Protein AF-A0A7M3Z4M9-F1 (afdb_monomer_lite)

pLDDT: mean 85.99, std 9.41, range [43.06, 96.56]

Structure (mmCIF, N/CA/C/O backbone):
data_AF-A0A7M3Z4M9-F1
#
_entry.id   AF-A0A7M3Z4M9-F1
#
loop_
_atom_site.group_PDB
_atom_site.id
_atom_site.type_symbol
_atom_site.label_atom_id
_atom_site.label_alt_id
_atom_site.label_comp_id
_atom_site.label_asym_id
_atom_site.label_entity_id
_atom_site.label_seq_id
_atom_site.pdbx_PDB_ins_code
_atom_site.Cartn_x
_atom_site.Cartn_y
_atom_site.Cartn_z
_atom_site.occupancy
_atom_site.B_iso_or_equiv
_atom_site.auth_seq_id
_atom_site.auth_comp_id
_atom_site.auth_asym_id
_atom_site.auth_atom_id
_atom_site.pdbx_PDB_model_num
ATOM 1 N N . MET A 1 1 ? 3.919 23.264 -13.939 1.00 65.06 1 MET A N 1
ATOM 2 C CA . MET A 1 1 ? 3.472 22.123 -14.767 1.00 65.06 1 MET A CA 1
ATOM 3 C C . MET A 1 1 ? 3.526 20.796 -14.018 1.00 65.06 1 MET A C 1
ATOM 5 O O . MET A 1 1 ? 2.493 20.153 -13.937 1.00 65.06 1 MET A O 1
ATOM 9 N N . VAL A 1 2 ? 4.660 20.407 -13.422 1.00 76.25 2 VAL A N 1
ATOM 10 C CA . VAL A 1 2 ? 4.772 19.121 -12.698 1.00 76.25 2 VAL A CA 1
ATOM 11 C C . VAL A 1 2 ? 3.925 19.076 -11.415 1.00 76.25 2 VAL A C 1
ATOM 13 O O . VAL A 1 2 ? 3.185 18.129 -11.194 1.00 76.25 2 VAL A O 1
ATOM 16 N N . LEU A 1 3 ? 3.946 20.127 -10.586 1.00 83.25 3 LEU A N 1
ATOM 17 C CA . LEU A 1 3 ? 3.129 20.150 -9.361 1.00 83.25 3 LEU A CA 1
ATOM 18 C C . LEU A 1 3 ? 1.620 20.121 -9.658 1.00 83.25 3 LEU A C 1
ATOM 20 O O . LEU A 1 3 ? 0.865 19.438 -8.977 1.00 83.25 3 LEU A O 1
ATOM 24 N N . SER A 1 4 ? 1.184 20.842 -10.695 1.00 85.25 4 SER A N 1
ATOM 25 C CA . SER A 1 4 ? -0.221 20.876 -11.112 1.00 85.25 4 SER A CA 1
ATOM 26 C C . SER A 1 4 ? -0.705 19.517 -11.616 1.00 85.25 4 SER A C 1
ATOM 28 O O . SER A 1 4 ? -1.820 19.127 -11.282 1.00 85.25 4 SER A O 1
ATOM 30 N N . SER A 1 5 ? 0.118 18.777 -12.371 1.00 81.00 5 SER A N 1
ATOM 31 C CA . SER A 1 5 ? -0.243 17.427 -12.814 1.00 81.00 5 SER A CA 1
ATOM 32 C C . SER A 1 5 ? -0.254 16.434 -11.652 1.00 81.00 5 SER A C 1
ATOM 34 O O . SER A 1 5 ? -1.191 15.649 -11.555 1.00 81.00 5 SER A O 1
ATOM 36 N N . ILE A 1 6 ? 0.709 16.511 -10.724 1.00 82.44 6 ILE A N 1
ATOM 37 C CA . ILE A 1 6 ? 0.730 15.661 -9.522 1.00 82.44 6 ILE A CA 1
ATOM 38 C C . ILE A 1 6 ? -0.516 15.893 -8.661 1.00 82.44 6 ILE A C 1
ATOM 40 O O . ILE A 1 6 ? -1.188 14.933 -8.291 1.00 82.44 6 ILE A O 1
ATOM 44 N N . LEU A 1 7 ? -0.853 17.153 -8.365 1.00 86.44 7 LEU A N 1
ATOM 45 C CA . LEU A 1 7 ? -2.032 17.489 -7.561 1.00 86.44 7 LEU A CA 1
ATOM 46 C C . LEU A 1 7 ? -3.326 17.038 -8.240 1.00 86.44 7 LEU A C 1
ATOM 48 O O . LEU A 1 7 ? -4.188 16.460 -7.582 1.00 86.44 7 LEU A O 1
ATOM 52 N N . PHE A 1 8 ? -3.451 17.262 -9.549 1.00 84.75 8 PHE A N 1
ATOM 53 C CA . PHE A 1 8 ? -4.617 16.823 -10.309 1.00 84.75 8 PHE A CA 1
ATOM 54 C C . PHE A 1 8 ? -4.776 15.298 -10.270 1.00 84.75 8 PHE A C 1
ATOM 56 O O . PHE A 1 8 ? -5.852 14.804 -9.928 1.00 84.75 8 PHE A O 1
ATOM 63 N N . SER A 1 9 ? -3.699 14.551 -10.532 1.00 81.44 9 SER A N 1
ATOM 64 C CA . SER A 1 9 ? -3.701 13.087 -10.457 1.00 81.44 9 SER A CA 1
ATOM 65 C C . SER A 1 9 ? -4.017 12.579 -9.050 1.00 81.44 9 SER A C 1
ATOM 67 O O . SER A 1 9 ? -4.788 11.633 -8.909 1.00 81.44 9 SER A O 1
ATOM 69 N N . ALA A 1 10 ? -3.483 13.218 -8.004 1.00 82.69 10 ALA A N 1
ATOM 70 C CA . ALA A 1 10 ? -3.748 12.842 -6.617 1.00 82.69 10 ALA A CA 1
ATOM 71 C C . ALA A 1 10 ? -5.222 13.048 -6.231 1.00 82.69 10 ALA A C 1
ATOM 73 O O . ALA A 1 10 ? -5.831 12.164 -5.626 1.00 82.69 10 ALA A O 1
ATOM 74 N N . VAL A 1 11 ? -5.818 14.181 -6.618 1.00 87.50 11 VAL A N 1
ATOM 75 C CA . VAL A 1 11 ? -7.244 14.458 -6.379 1.00 87.50 11 VAL A CA 1
ATOM 76 C C . VAL A 1 11 ? -8.121 13.462 -7.135 1.00 87.50 11 VAL A C 1
ATOM 78 O O . VAL A 1 11 ? -9.033 12.885 -6.543 1.00 87.50 11 VAL A O 1
ATOM 81 N N . LEU A 1 12 ? -7.829 13.212 -8.415 1.00 86.44 12 LEU A N 1
ATOM 82 C CA . LEU A 1 12 ? -8.572 12.247 -9.225 1.00 86.44 12 LEU A CA 1
ATOM 83 C C . LEU A 1 12 ? -8.495 10.837 -8.619 1.00 86.44 12 LEU A C 1
ATOM 85 O O . LEU A 1 12 ? -9.526 10.187 -8.448 1.00 86.44 12 LEU A O 1
ATOM 89 N N . ALA A 1 13 ? -7.296 10.389 -8.240 1.00 84.00 13 ALA A N 1
ATOM 90 C CA . ALA A 1 13 ? -7.090 9.095 -7.597 1.00 84.00 13 ALA A CA 1
ATOM 91 C C . ALA A 1 13 ? -7.869 8.986 -6.278 1.00 84.00 13 ALA A C 1
ATOM 93 O O . ALA A 1 13 ? -8.517 7.969 -6.037 1.00 84.00 13 ALA A O 1
ATOM 94 N N . GLY A 1 14 ? -7.874 10.043 -5.458 1.00 85.12 14 GLY A N 1
ATOM 95 C CA . GLY A 1 14 ? -8.652 10.095 -4.220 1.00 85.12 14 GLY A CA 1
ATOM 96 C C . GLY A 1 14 ? -10.162 9.985 -4.456 1.00 85.12 14 GLY A C 1
ATOM 97 O O . GLY A 1 14 ? -10.838 9.217 -3.766 1.00 85.12 14 GLY A O 1
ATOM 98 N N . ILE A 1 15 ? -10.691 10.692 -5.460 1.00 87.94 15 ILE A N 1
ATOM 99 C CA . ILE A 1 15 ? -12.109 10.612 -5.847 1.00 87.94 15 ILE A CA 1
ATOM 100 C C . ILE A 1 15 ? -12.460 9.193 -6.301 1.00 87.94 15 ILE A C 1
ATOM 102 O O . ILE A 1 15 ? -13.441 8.626 -5.820 1.00 87.94 15 ILE A O 1
ATOM 106 N N . VAL A 1 16 ? -11.655 8.602 -7.189 1.00 86.00 16 VAL A N 1
ATOM 107 C CA . VAL A 1 16 ? -11.889 7.247 -7.710 1.00 86.00 16 VAL A CA 1
ATOM 108 C C . VAL A 1 16 ? -11.819 6.212 -6.587 1.00 86.00 16 VAL A C 1
ATOM 110 O O . VAL A 1 16 ? -12.739 5.409 -6.447 1.00 86.00 16 VAL A O 1
ATOM 113 N N . ALA A 1 17 ? -10.783 6.258 -5.745 1.00 83.31 17 ALA A N 1
ATOM 114 C CA . ALA A 1 17 ? -10.618 5.329 -4.629 1.00 83.31 17 ALA A CA 1
ATOM 115 C C . ALA A 1 17 ? -11.791 5.408 -3.637 1.00 83.31 17 ALA A C 1
ATOM 117 O O . ALA A 1 17 ? -12.329 4.380 -3.216 1.00 83.31 17 ALA A O 1
ATOM 118 N N . THR A 1 18 ? -12.243 6.623 -3.316 1.00 86.94 18 THR A N 1
ATOM 119 C CA . THR A 1 18 ? -13.410 6.834 -2.446 1.00 86.94 18 THR A CA 1
ATOM 120 C C . THR A 1 18 ? -14.685 6.315 -3.105 1.00 86.94 18 THR A C 1
ATOM 122 O O . THR A 1 18 ? -15.449 5.585 -2.479 1.00 86.94 18 THR A O 1
ATOM 125 N N . GLY A 1 19 ? -14.907 6.640 -4.382 1.00 87.38 19 GLY A N 1
ATOM 126 C CA . GLY A 1 19 ? -16.088 6.215 -5.130 1.00 87.38 19 GLY A CA 1
ATOM 127 C C . GLY A 1 19 ? -16.215 4.695 -5.224 1.00 87.38 19 GLY A C 1
ATOM 128 O O . GLY A 1 19 ? -17.294 4.159 -4.977 1.00 87.38 19 GLY A O 1
ATOM 129 N N . VAL A 1 20 ? -15.110 3.995 -5.501 1.00 82.94 20 VAL A N 1
ATOM 130 C CA . VAL A 1 20 ? -15.075 2.524 -5.526 1.00 82.94 20 VAL A CA 1
ATOM 131 C C . VAL A 1 20 ? -15.374 1.949 -4.143 1.00 82.94 20 VAL A C 1
ATOM 133 O O . VAL A 1 20 ? -16.188 1.037 -4.036 1.00 82.94 20 VAL A O 1
ATOM 136 N N . THR A 1 21 ? -14.798 2.514 -3.079 1.00 82.88 21 THR A N 1
ATOM 137 C CA . THR A 1 21 ? -15.060 2.061 -1.700 1.00 82.88 21 THR A CA 1
ATOM 138 C C . THR A 1 21 ? -16.542 2.211 -1.340 1.00 82.88 21 THR A C 1
ATOM 140 O O . THR A 1 21 ? -17.165 1.266 -0.861 1.00 82.88 21 THR A O 1
ATOM 143 N N . VAL A 1 22 ? -17.150 3.354 -1.672 1.00 85.75 22 VAL A N 1
ATOM 144 C CA . VAL A 1 22 ? -18.589 3.592 -1.464 1.00 85.75 22 VAL A CA 1
ATOM 145 C C . VAL A 1 22 ? -19.448 2.638 -2.300 1.00 85.75 22 VAL A C 1
ATOM 147 O O . VAL A 1 22 ? -20.480 2.166 -1.823 1.00 85.75 22 VAL A O 1
ATOM 150 N N . ALA A 1 23 ? -19.056 2.343 -3.543 1.00 84.56 23 ALA A N 1
ATOM 151 C CA . ALA A 1 23 ? -19.773 1.392 -4.392 1.00 84.56 23 ALA A CA 1
ATOM 152 C C . ALA A 1 23 ? -19.728 -0.032 -3.816 1.00 84.56 23 ALA A C 1
ATOM 154 O O . ALA A 1 23 ? -20.755 -0.712 -3.798 1.00 84.56 23 ALA A O 1
ATOM 155 N N . ILE A 1 24 ? -18.572 -0.453 -3.288 1.00 82.81 24 ILE A N 1
ATOM 156 C CA . ILE A 1 24 ? -18.400 -1.752 -2.623 1.00 82.81 24 ILE A CA 1
ATOM 157 C C . ILE A 1 24 ? -19.341 -1.868 -1.420 1.00 82.81 24 ILE A C 1
ATOM 159 O O . ILE A 1 24 ? -20.041 -2.872 -1.291 1.00 82.81 24 ILE A O 1
ATOM 163 N N . GLU A 1 25 ? -19.406 -0.839 -0.575 1.00 83.62 25 GLU A N 1
ATOM 164 C CA . GLU A 1 25 ? -20.287 -0.841 0.599 1.00 83.62 25 GLU A CA 1
ATOM 165 C C . GLU A 1 25 ? -21.775 -0.831 0.217 1.00 83.62 25 GLU A C 1
ATOM 167 O O . GLU A 1 25 ? -22.581 -1.538 0.823 1.00 83.62 25 GLU A O 1
ATOM 172 N N . LYS A 1 26 ? -22.163 -0.052 -0.803 1.00 84.56 26 LYS A N 1
ATOM 173 C CA . LYS A 1 26 ? -23.579 0.146 -1.156 1.00 84.56 26 LYS A CA 1
ATOM 174 C C . LYS A 1 26 ? -24.191 -0.965 -2.004 1.00 84.56 26 LYS A C 1
ATOM 176 O O . LYS A 1 26 ? -25.406 -1.144 -1.949 1.00 84.56 26 LYS A O 1
ATOM 181 N N . TRP A 1 27 ? -23.414 -1.682 -2.813 1.00 83.25 27 TRP A N 1
ATOM 182 C CA . TRP A 1 27 ? -23.955 -2.653 -3.781 1.00 83.25 27 TRP A CA 1
ATOM 183 C C . TRP A 1 27 ? -24.075 -4.089 -3.240 1.00 83.25 27 TRP A C 1
ATOM 185 O O . TRP A 1 27 ? -24.358 -5.023 -3.993 1.00 83.25 27 TRP A O 1
ATOM 195 N N . GLY A 1 28 ? -23.943 -4.264 -1.922 1.00 77.75 28 GLY A N 1
ATOM 196 C CA . GLY A 1 28 ? -24.160 -5.538 -1.237 1.00 77.75 28 GLY A CA 1
ATOM 197 C C . GLY A 1 28 ? -23.061 -6.575 -1.496 1.00 77.75 28 GLY A C 1
ATOM 198 O O . GLY A 1 28 ? -22.136 -6.365 -2.277 1.00 77.75 28 GLY A O 1
ATOM 199 N N . GLY A 1 29 ? -23.159 -7.730 -0.829 1.00 76.19 29 GLY A N 1
ATOM 200 C CA . GLY A 1 29 ? -22.057 -8.699 -0.754 1.00 76.19 29 GLY A CA 1
ATOM 201 C C . GLY A 1 29 ? -21.619 -9.313 -2.090 1.00 76.19 29 GLY A C 1
ATOM 202 O O . GLY A 1 29 ? -20.433 -9.568 -2.268 1.00 76.19 29 GLY A O 1
ATOM 203 N N . LEU A 1 30 ? -22.536 -9.524 -3.043 1.00 80.19 30 LEU A N 1
ATOM 204 C CA . LEU A 1 30 ? -22.199 -10.150 -4.330 1.00 80.19 30 LEU A CA 1
ATOM 205 C C . LEU A 1 30 ? -21.472 -9.178 -5.270 1.00 80.19 30 LEU A C 1
ATOM 207 O O . LEU A 1 30 ? -20.382 -9.479 -5.746 1.00 80.19 30 LEU A O 1
ATOM 211 N N . VAL A 1 31 ? -22.066 -8.009 -5.533 1.00 81.44 31 VAL A N 1
ATOM 212 C CA . VAL A 1 31 ? -21.498 -7.021 -6.465 1.00 81.44 31 VAL A CA 1
ATOM 213 C C . VAL A 1 31 ? -20.325 -6.289 -5.819 1.00 81.44 31 VAL A C 1
ATOM 215 O O . VAL A 1 31 ? -19.285 -6.138 -6.453 1.00 81.44 31 VAL A O 1
ATOM 218 N N . GLY A 1 32 ? -20.443 -5.905 -4.545 1.00 79.25 32 GLY A N 1
ATOM 219 C CA . GLY A 1 32 ? -19.334 -5.328 -3.787 1.00 79.25 32 GLY A CA 1
ATOM 220 C C . GLY A 1 32 ? -18.175 -6.312 -3.616 1.00 79.25 32 GLY A C 1
ATOM 221 O O . GLY A 1 32 ? -17.020 -5.926 -3.778 1.00 79.25 32 GLY A O 1
ATOM 222 N N . GLY A 1 33 ? -18.467 -7.599 -3.391 1.00 79.44 33 GLY A N 1
ATOM 223 C CA . GLY A 1 33 ? -17.453 -8.655 -3.335 1.00 79.44 33 GLY A CA 1
ATOM 224 C C . GLY A 1 33 ? -16.731 -8.854 -4.668 1.00 79.44 33 GLY A C 1
ATOM 225 O O . GLY A 1 33 ? -15.504 -8.955 -4.691 1.00 79.44 33 GLY A O 1
ATOM 226 N N . LEU A 1 34 ? -17.458 -8.840 -5.790 1.00 84.06 34 LEU A N 1
ATOM 227 C CA . LEU A 1 34 ? -16.853 -8.897 -7.122 1.00 84.06 34 LEU A CA 1
ATOM 228 C C . LEU A 1 34 ? -15.971 -7.666 -7.379 1.00 84.06 34 LEU A C 1
ATOM 230 O O . LEU A 1 34 ? -14.810 -7.807 -7.749 1.00 84.06 34 LEU A O 1
ATOM 234 N N . LEU A 1 35 ? -16.483 -6.460 -7.125 1.00 80.19 35 LEU A N 1
ATOM 235 C CA . LEU A 1 35 ? -15.723 -5.221 -7.315 1.00 80.19 35 LEU A CA 1
ATOM 236 C C . LEU A 1 35 ? -14.462 -5.156 -6.450 1.00 80.19 35 LEU A C 1
ATOM 238 O O . LEU A 1 35 ? -13.435 -4.671 -6.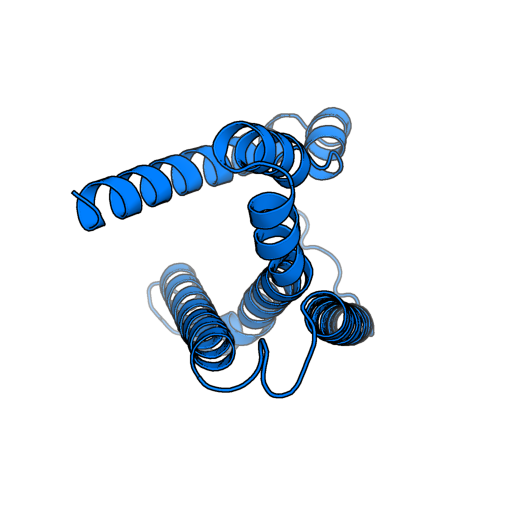918 1.00 80.19 35 LEU A O 1
ATOM 242 N N . GLY A 1 36 ? -14.534 -5.658 -5.216 1.00 76.44 36 GLY A N 1
ATOM 243 C CA . GLY A 1 36 ? -13.408 -5.682 -4.286 1.00 76.44 36 GLY A CA 1
ATOM 244 C C . GLY A 1 36 ? -12.354 -6.750 -4.592 1.00 76.44 36 GLY A C 1
ATOM 245 O O . GLY A 1 36 ? -11.222 -6.624 -4.133 1.00 76.44 36 GLY A O 1
ATOM 246 N N . THR A 1 37 ? -12.697 -7.795 -5.350 1.00 82.88 37 THR A N 1
ATOM 247 C CA . THR A 1 37 ? -11.775 -8.900 -5.684 1.00 82.88 37 THR A CA 1
ATOM 248 C C . THR A 1 37 ? -11.203 -8.806 -7.093 1.00 82.88 37 THR A C 1
ATOM 250 O O . THR A 1 37 ? -10.123 -9.338 -7.353 1.00 82.88 37 THR A O 1
ATOM 253 N N . VAL A 1 38 ? -11.881 -8.106 -8.005 1.00 83.88 38 VAL A N 1
ATOM 254 C CA . VAL A 1 38 ? -11.335 -7.808 -9.329 1.00 83.88 38 VAL A CA 1
ATOM 255 C C . VAL A 1 38 ? -10.153 -6.842 -9.169 1.00 83.88 38 VAL A C 1
ATOM 257 O O . VAL A 1 38 ? -10.304 -5.814 -8.505 1.00 83.88 38 VAL A O 1
ATOM 260 N N . PRO A 1 39 ? -8.995 -7.098 -9.812 1.00 83.56 39 PRO A N 1
ATOM 261 C CA . PRO A 1 39 ? -7.823 -6.214 -9.797 1.00 83.56 39 PRO A CA 1
ATOM 262 C C . PRO A 1 39 ? -8.044 -4.956 -10.666 1.00 83.56 39 PRO A C 1
ATOM 264 O O . PRO A 1 39 ? -7.239 -4.606 -11.527 1.00 83.56 39 PRO A O 1
ATOM 267 N N . SER A 1 40 ? -9.172 -4.283 -10.444 1.00 78.88 40 SER A N 1
ATOM 268 C CA . SER A 1 40 ? -9.745 -3.195 -11.239 1.00 78.88 40 SER A CA 1
ATOM 269 C C . SER A 1 40 ? -8.950 -1.894 -11.161 1.00 78.88 40 SER A C 1
ATOM 271 O O . SER A 1 40 ? -9.135 -1.014 -11.992 1.00 78.88 40 SER A O 1
ATOM 273 N N . THR A 1 41 ? -8.040 -1.775 -10.198 1.00 81.94 41 THR A N 1
ATOM 274 C CA . THR A 1 41 ? -7.105 -0.652 -10.086 1.00 81.94 41 THR A CA 1
ATOM 275 C C . THR A 1 41 ? -5.779 -0.962 -10.767 1.00 81.94 41 THR A C 1
ATOM 277 O O . THR A 1 41 ? -5.312 -0.171 -11.580 1.00 81.94 41 THR A O 1
ATOM 280 N N . ILE A 1 42 ? -5.184 -2.124 -10.481 1.00 84.81 42 ILE A N 1
ATOM 281 C CA . ILE A 1 42 ? -3.836 -2.452 -10.956 1.00 84.81 42 ILE A CA 1
ATOM 282 C C . ILE A 1 42 ? -3.801 -2.867 -12.431 1.00 84.81 42 ILE A C 1
ATOM 284 O O . ILE A 1 42 ? -2.878 -2.468 -13.135 1.00 84.81 42 ILE A O 1
ATOM 288 N N . VAL A 1 43 ? -4.803 -3.603 -12.934 1.00 88.50 43 VAL A N 1
ATOM 289 C CA . VAL A 1 43 ? -4.820 -4.032 -14.345 1.00 88.50 43 VAL A CA 1
ATOM 290 C C . VAL A 1 43 ? -4.983 -2.834 -15.289 1.00 88.50 43 VAL A C 1
ATOM 292 O O . VAL A 1 43 ? -4.135 -2.673 -16.168 1.00 88.50 43 VAL A O 1
ATOM 295 N N . PRO A 1 44 ? -5.979 -1.939 -15.118 1.00 86.44 44 PRO A N 1
ATOM 296 C CA . PRO A 1 44 ? -6.082 -0.752 -15.965 1.00 86.44 44 PRO A CA 1
ATOM 297 C C . PRO A 1 44 ? -4.903 0.210 -15.805 1.00 86.44 44 PRO A C 1
ATOM 299 O O . PRO A 1 44 ? -4.454 0.771 -16.802 1.00 86.44 44 PRO A O 1
ATOM 302 N N . ALA A 1 45 ? -4.366 0.376 -14.589 1.00 86.25 45 ALA A N 1
ATOM 303 C CA . ALA A 1 45 ? -3.165 1.185 -14.379 1.00 86.25 45 ALA A CA 1
ATOM 304 C C . ALA A 1 45 ? -1.969 0.622 -15.158 1.00 86.25 45 ALA A C 1
ATOM 306 O O . ALA A 1 45 ? -1.287 1.374 -15.846 1.00 86.25 45 ALA A O 1
ATOM 307 N N . GLY A 1 46 ? -1.760 -0.696 -15.114 1.00 89.25 46 GLY A N 1
ATOM 308 C CA . GLY A 1 46 ? -0.707 -1.369 -15.869 1.00 89.25 46 GLY A CA 1
ATOM 309 C C . GLY A 1 46 ? -0.838 -1.176 -17.381 1.00 89.25 46 GLY A C 1
ATOM 310 O O . GLY A 1 46 ? 0.139 -0.823 -18.034 1.00 89.25 46 GLY A O 1
ATOM 311 N N . ILE A 1 47 ? -2.053 -1.320 -17.925 1.00 90.56 47 ILE A N 1
ATOM 312 C CA . ILE A 1 47 ? -2.332 -1.033 -19.343 1.00 90.56 47 ILE A CA 1
ATOM 313 C C . ILE A 1 47 ? -1.999 0.427 -19.668 1.00 90.56 47 ILE A C 1
ATOM 315 O O . ILE A 1 47 ? -1.336 0.692 -20.666 1.00 90.56 47 ILE A O 1
ATOM 319 N N . GLY A 1 48 ? -2.431 1.372 -18.828 1.00 88.56 48 GLY A N 1
ATOM 320 C CA . GLY A 1 48 ? -2.163 2.796 -19.025 1.00 88.56 48 GLY A CA 1
ATOM 321 C C . GLY A 1 48 ? -0.670 3.125 -19.036 1.00 88.56 48 GLY A C 1
ATOM 322 O O . GLY A 1 48 ? -0.219 3.849 -19.919 1.00 88.56 48 GLY A O 1
ATOM 323 N N . ILE A 1 49 ? 0.095 2.552 -18.103 1.00 91.19 49 ILE A N 1
ATOM 324 C CA . ILE A 1 49 ? 1.552 2.721 -18.027 1.00 91.19 49 ILE A CA 1
ATOM 325 C C . ILE A 1 49 ? 2.221 2.140 -19.277 1.00 91.19 49 ILE A C 1
ATOM 327 O O . ILE A 1 49 ? 3.018 2.826 -19.907 1.00 91.19 49 ILE A O 1
ATOM 331 N N . TYR A 1 50 ? 1.856 0.922 -19.689 1.00 93.19 50 TYR A N 1
ATOM 332 C CA . TYR A 1 50 ? 2.427 0.295 -20.884 1.00 93.19 50 TYR A CA 1
ATOM 333 C C . TYR A 1 50 ? 2.110 1.081 -22.164 1.00 93.19 50 TYR A C 1
ATOM 335 O O . TYR A 1 50 ? 2.981 1.285 -23.004 1.00 93.19 50 TYR A O 1
ATOM 343 N N . VAL A 1 51 ? 0.873 1.563 -22.314 1.00 95.12 51 VAL A N 1
ATOM 344 C CA . VAL A 1 51 ? 0.469 2.370 -23.477 1.00 95.12 51 VAL A CA 1
ATOM 345 C C . VAL A 1 51 ? 1.189 3.723 -23.507 1.00 95.12 51 VAL A C 1
ATOM 347 O O . VAL A 1 51 ? 1.486 4.221 -24.590 1.00 95.12 51 VAL A O 1
ATOM 350 N N . ALA A 1 52 ? 1.466 4.322 -22.346 1.00 91.38 52 ALA A N 1
ATOM 351 C CA . ALA A 1 52 ? 2.131 5.621 -22.257 1.00 91.38 52 ALA A CA 1
ATOM 352 C C . ALA A 1 52 ? 3.661 5.541 -22.399 1.00 91.38 52 ALA A C 1
ATOM 354 O O . ALA A 1 52 ? 4.250 6.433 -23.008 1.00 91.38 52 ALA A O 1
ATOM 355 N N . GLY A 1 53 ? 4.281 4.498 -21.839 1.00 88.75 53 GLY A N 1
ATOM 356 C CA . GLY A 1 53 ? 5.730 4.410 -21.626 1.00 88.75 53 GLY A CA 1
ATOM 357 C C . GLY A 1 53 ? 6.422 3.172 -22.204 1.00 88.75 53 GLY A C 1
ATOM 358 O O . GLY A 1 53 ? 7.648 3.090 -22.201 1.00 88.75 53 GLY A O 1
ATOM 359 N N . GLY A 1 54 ? 5.666 2.204 -22.728 1.00 93.75 54 GLY A N 1
ATOM 360 C CA . GLY A 1 54 ? 6.202 0.948 -23.256 1.00 93.75 54 GLY A CA 1
ATOM 361 C C . GLY A 1 54 ? 6.585 -0.069 -22.175 1.00 93.75 54 GLY A C 1
ATOM 362 O O . GLY A 1 54 ? 6.144 0.004 -21.028 1.00 93.75 54 GLY A O 1
ATOM 363 N N . GLU A 1 55 ? 7.383 -1.066 -22.567 1.00 92.06 55 GLU A N 1
ATOM 364 C CA . GLU A 1 55 ? 7.746 -2.204 -21.712 1.00 92.06 55 GLU A CA 1
ATOM 365 C C . GLU A 1 55 ? 8.657 -1.803 -20.546 1.00 92.06 55 GLU A C 1
ATOM 367 O O . GLU A 1 55 ? 8.367 -2.166 -19.409 1.00 92.06 55 GLU A O 1
ATOM 372 N N . ASP A 1 56 ? 9.693 -1.001 -20.794 1.00 88.38 56 ASP A N 1
ATOM 373 C CA . ASP A 1 56 ? 10.669 -0.622 -19.764 1.00 88.38 56 ASP A CA 1
ATOM 374 C C . ASP A 1 56 ? 10.018 0.176 -18.621 1.00 88.38 56 ASP A C 1
ATOM 376 O O . ASP A 1 56 ? 10.201 -0.136 -17.443 1.00 88.38 56 ASP A O 1
ATOM 380 N N . GLU A 1 57 ? 9.186 1.171 -18.950 1.00 87.38 57 GLU A N 1
ATOM 381 C CA . GLU A 1 57 ? 8.479 1.976 -17.946 1.00 87.38 57 GLU A CA 1
ATOM 382 C C . GLU A 1 57 ? 7.410 1.156 -17.210 1.00 87.38 57 GLU A C 1
ATOM 384 O O . GLU A 1 57 ? 7.177 1.356 -16.013 1.00 87.38 57 GLU A O 1
ATOM 389 N N . PHE A 1 58 ? 6.799 0.182 -17.891 1.00 89.69 58 PHE A N 1
ATOM 390 C CA . PHE A 1 58 ? 5.894 -0.773 -17.264 1.00 89.69 58 PHE A CA 1
ATOM 391 C C . PHE A 1 58 ? 6.619 -1.655 -16.243 1.00 89.69 58 PHE A C 1
ATOM 393 O O . PHE A 1 58 ? 6.176 -1.720 -15.095 1.00 89.69 58 PHE A O 1
ATOM 400 N N . VAL A 1 59 ? 7.738 -2.285 -16.611 1.00 88.38 59 VAL A N 1
ATOM 401 C CA . VAL A 1 59 ? 8.512 -3.150 -15.702 1.00 88.38 59 VAL A CA 1
ATOM 402 C C . VAL A 1 59 ? 9.015 -2.351 -14.497 1.00 88.38 59 VAL A C 1
ATOM 404 O O . VAL A 1 59 ? 8.773 -2.754 -13.352 1.00 88.38 59 VAL A O 1
ATOM 407 N N . SER A 1 60 ? 9.585 -1.169 -14.740 1.00 85.56 60 SER A N 1
ATOM 408 C CA . SER A 1 60 ? 10.082 -0.291 -13.679 1.00 85.56 60 SER A CA 1
ATOM 409 C C . SER A 1 60 ? 8.951 0.222 -12.772 1.00 85.56 60 SER A C 1
ATOM 411 O O . SER A 1 60 ? 9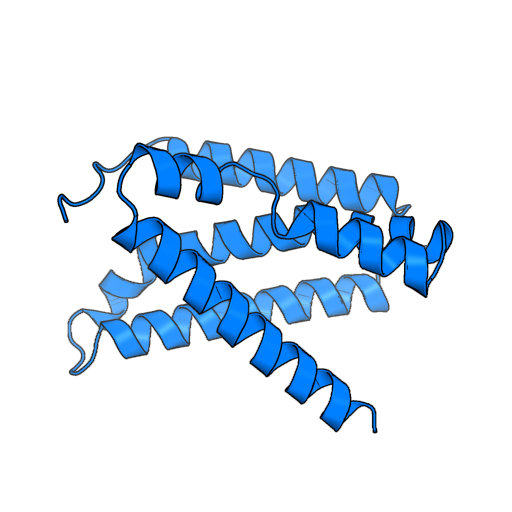.096 0.325 -11.556 1.00 85.56 60 SER A O 1
ATOM 413 N N . SER A 1 61 ? 7.751 0.461 -13.300 1.00 88.62 61 SER A N 1
ATOM 414 C CA . SER A 1 61 ? 6.601 0.817 -12.454 1.00 88.62 61 SER A CA 1
ATOM 415 C C . SER A 1 61 ? 6.085 -0.371 -11.635 1.00 88.62 61 SER A C 1
ATOM 417 O O . SER A 1 61 ? 5.691 -0.217 -10.474 1.00 88.62 61 SER A O 1
ATOM 419 N N . MET A 1 62 ? 6.081 -1.572 -12.220 1.00 91.00 62 MET A N 1
ATOM 420 C CA . MET A 1 62 ? 5.554 -2.777 -11.577 1.00 91.00 62 MET A CA 1
ATOM 421 C C . MET A 1 62 ? 6.432 -3.272 -10.424 1.00 91.00 62 MET A C 1
ATOM 423 O O . MET A 1 62 ? 5.894 -3.832 -9.465 1.00 91.00 62 MET A O 1
ATOM 427 N N . MET A 1 63 ? 7.745 -3.017 -10.441 1.00 89.31 63 MET A N 1
ATOM 428 C CA . MET A 1 63 ? 8.634 -3.461 -9.355 1.00 89.31 63 MET A CA 1
ATOM 429 C C . MET A 1 63 ? 8.265 -2.867 -7.984 1.00 89.31 63 MET A C 1
ATOM 431 O O . MET A 1 63 ? 8.520 -3.475 -6.945 1.00 89.31 63 MET A O 1
ATOM 435 N N . VAL A 1 64 ? 7.651 -1.679 -7.966 1.00 89.38 64 VAL A N 1
ATOM 436 C CA . VAL A 1 64 ? 7.292 -0.962 -6.732 1.00 89.38 64 VAL A CA 1
ATOM 437 C C . VAL A 1 64 ? 5.964 -1.467 -6.149 1.00 89.38 64 VAL A C 1
ATOM 439 O O . VAL A 1 64 ? 5.684 -1.260 -4.966 1.00 89.38 64 VAL A O 1
ATOM 442 N N . VAL A 1 65 ? 5.152 -2.181 -6.936 1.00 92.00 65 VAL A N 1
ATOM 443 C CA . VAL A 1 65 ? 3.799 -2.615 -6.550 1.00 92.00 65 VAL A CA 1
ATOM 444 C C . VAL A 1 65 ? 3.778 -3.448 -5.258 1.00 92.00 65 VAL A C 1
ATOM 446 O O . VAL A 1 65 ? 2.983 -3.108 -4.376 1.00 92.00 65 VAL A O 1
ATOM 449 N N . PRO A 1 66 ? 4.637 -4.472 -5.054 1.00 93.06 66 PRO A N 1
ATOM 450 C CA . PRO A 1 66 ? 4.635 -5.247 -3.810 1.00 93.06 66 PRO A CA 1
ATOM 451 C C . PRO A 1 66 ? 4.934 -4.401 -2.565 1.00 93.06 66 PRO A C 1
ATOM 453 O O . PRO A 1 66 ? 4.312 -4.597 -1.521 1.00 93.06 66 PRO A O 1
ATOM 456 N N . LEU A 1 67 ? 5.831 -3.414 -2.671 1.00 91.62 67 LEU A N 1
ATOM 457 C CA . LEU A 1 67 ? 6.089 -2.477 -1.575 1.00 91.62 67 LEU A CA 1
ATOM 458 C C . LEU A 1 67 ? 4.925 -1.518 -1.352 1.00 91.62 67 LEU A C 1
ATOM 460 O O . LEU A 1 67 ? 4.569 -1.268 -0.205 1.00 91.62 67 LEU A O 1
ATOM 464 N N . GLY A 1 68 ? 4.288 -1.023 -2.414 1.00 91.94 68 GLY A N 1
ATOM 465 C CA . GLY A 1 68 ? 3.063 -0.230 -2.287 1.00 91.94 68 GLY A CA 1
ATOM 466 C C . GLY A 1 68 ? 1.963 -0.995 -1.541 1.00 91.94 68 GLY A C 1
ATOM 467 O O . GLY A 1 68 ? 1.324 -0.456 -0.636 1.00 91.94 68 GLY A O 1
ATOM 468 N N . MET A 1 69 ? 1.793 -2.285 -1.844 1.00 93.81 69 MET A N 1
ATOM 469 C CA . MET A 1 69 ? 0.868 -3.161 -1.118 1.00 93.81 69 MET A CA 1
ATOM 470 C C . MET A 1 69 ? 1.284 -3.373 0.345 1.00 93.81 69 MET A C 1
ATOM 472 O O . MET A 1 69 ? 0.423 -3.347 1.226 1.00 93.81 69 MET A O 1
ATOM 476 N N . LEU A 1 70 ? 2.583 -3.521 0.630 1.00 95.62 70 LEU A N 1
ATOM 477 C CA . LEU A 1 70 ? 3.099 -3.568 2.002 1.00 95.62 70 LEU A CA 1
ATOM 478 C C . LEU A 1 70 ? 2.768 -2.283 2.773 1.00 95.62 70 LEU A C 1
ATOM 480 O O . LEU A 1 70 ? 2.284 -2.366 3.900 1.00 95.62 70 LEU A O 1
ATOM 484 N N . LEU A 1 71 ? 2.968 -1.106 2.172 1.00 95.19 71 LEU A N 1
ATOM 485 C CA . LEU A 1 71 ? 2.616 0.175 2.793 1.00 95.19 71 LEU A CA 1
ATOM 486 C C . LEU A 1 71 ? 1.123 0.248 3.128 1.00 95.19 71 LEU A C 1
ATOM 488 O O . LEU A 1 71 ? 0.762 0.695 4.216 1.00 95.19 71 LEU A O 1
ATOM 492 N N . ASN A 1 72 ? 0.258 -0.242 2.237 1.00 92.44 72 ASN A N 1
ATOM 493 C CA . ASN A 1 72 ? -1.183 -0.305 2.488 1.00 92.44 72 ASN A CA 1
ATOM 494 C C . ASN A 1 72 ? -1.525 -1.262 3.640 1.00 92.44 72 ASN A C 1
ATOM 496 O O . ASN A 1 72 ? -2.336 -0.921 4.501 1.00 92.44 72 ASN A O 1
ATOM 500 N N . ALA A 1 73 ? -0.878 -2.429 3.707 1.00 93.38 73 ALA A N 1
ATOM 501 C CA . ALA A 1 73 ? -1.050 -3.354 4.825 1.00 93.38 73 ALA A CA 1
ATOM 502 C C . ALA A 1 73 ? -0.622 -2.706 6.152 1.00 93.38 73 ALA A C 1
ATOM 504 O O . ALA A 1 73 ? -1.359 -2.756 7.133 1.00 93.38 73 ALA A O 1
ATOM 505 N N . LEU A 1 74 ? 0.527 -2.029 6.180 1.00 95.19 74 LEU A N 1
ATOM 506 C CA . LEU A 1 74 ? 1.024 -1.341 7.373 1.00 95.19 74 LEU A CA 1
ATOM 507 C C . LEU A 1 74 ? 0.155 -0.139 7.766 1.00 95.19 74 LEU A C 1
ATOM 509 O O . LEU A 1 74 ? -0.050 0.084 8.958 1.00 95.19 74 LEU A O 1
ATOM 513 N N . PHE A 1 75 ? -0.420 0.583 6.801 1.00 94.56 75 PHE A N 1
ATOM 514 C CA . PHE A 1 75 ? -1.427 1.616 7.061 1.00 94.56 75 PHE A CA 1
ATOM 515 C C . PHE A 1 75 ? -2.651 1.040 7.777 1.00 94.56 75 PHE A C 1
ATOM 517 O O . PHE A 1 75 ? -3.063 1.574 8.806 1.00 94.56 75 PHE A O 1
ATOM 524 N N . LEU A 1 76 ? -3.191 -0.091 7.313 1.00 90.88 76 LEU A N 1
ATOM 525 C CA . LEU A 1 76 ? -4.270 -0.790 8.025 1.00 90.88 76 LEU A CA 1
ATOM 526 C C . LEU A 1 76 ? -3.814 -1.290 9.407 1.00 90.88 76 LEU A C 1
ATOM 528 O O . LEU A 1 76 ? -4.579 -1.265 10.369 1.00 90.88 76 LEU A O 1
ATOM 532 N N . GLY A 1 77 ? -2.548 -1.682 9.539 1.00 91.25 77 GLY A N 1
ATOM 533 C CA . GLY A 1 77 ? -1.929 -1.998 10.825 1.00 91.25 77 GLY A CA 1
ATOM 534 C C . GLY A 1 77 ? -1.933 -0.819 11.795 1.00 91.25 77 GLY A C 1
ATOM 535 O O . GLY A 1 77 ? -2.277 -0.980 12.966 1.00 91.25 77 GLY A O 1
ATOM 536 N N . ALA A 1 78 ? -1.622 0.382 11.306 1.00 92.62 78 ALA A N 1
ATOM 537 C CA . ALA A 1 78 ? -1.718 1.607 12.088 1.00 92.62 78 ALA A CA 1
ATOM 538 C C . ALA A 1 78 ? -3.160 1.823 12.576 1.00 92.62 78 ALA A C 1
ATOM 540 O O . ALA A 1 78 ? -3.370 2.100 13.756 1.00 92.62 78 ALA A O 1
ATOM 541 N N . TRP A 1 79 ? -4.160 1.573 11.727 1.00 90.44 79 TRP A N 1
ATOM 542 C CA . TRP A 1 79 ? -5.577 1.620 12.109 1.00 90.44 79 TRP A CA 1
ATOM 543 C C . TRP A 1 79 ? -5.978 0.624 13.204 1.00 90.44 79 TRP A C 1
ATOM 545 O O . TRP A 1 79 ? -6.930 0.888 13.933 1.00 90.44 79 TRP A O 1
ATOM 555 N N . LEU A 1 80 ? -5.256 -0.484 13.383 1.00 88.06 80 LEU A N 1
ATOM 556 C CA . LEU A 1 80 ? -5.502 -1.418 14.490 1.00 88.06 80 LEU A CA 1
ATOM 557 C C . LEU A 1 80 ? -4.935 -0.919 15.831 1.00 88.06 80 LEU A C 1
ATOM 559 O O . LEU A 1 80 ? -5.440 -1.289 16.895 1.00 88.06 80 LEU A O 1
ATOM 563 N N . VAL A 1 81 ? -3.876 -0.105 15.798 1.00 89.81 81 VAL A N 1
ATOM 564 C CA . VAL A 1 81 ? -3.110 0.296 16.992 1.00 89.81 81 VAL A CA 1
ATOM 565 C C . VAL A 1 81 ? -3.468 1.709 17.456 1.00 89.81 81 VAL A C 1
ATOM 567 O O . VAL A 1 81 ? -3.744 1.913 18.641 1.00 89.81 81 VAL A O 1
ATOM 570 N N . LEU A 1 82 ? -3.514 2.673 16.532 1.00 91.31 82 LEU A N 1
ATOM 571 C CA . LEU A 1 82 ? -3.694 4.100 16.820 1.00 91.31 82 LEU A CA 1
ATOM 572 C C . LEU A 1 82 ? -5.000 4.467 17.547 1.00 91.31 82 LEU A C 1
ATOM 574 O O . LEU A 1 82 ? -4.929 5.337 18.421 1.00 91.31 82 LEU A O 1
ATOM 578 N N . PRO A 1 83 ? -6.169 3.835 17.291 1.00 90.06 83 PRO A N 1
ATOM 579 C CA . PRO A 1 83 ? -7.406 4.203 17.984 1.00 90.06 83 PRO A CA 1
ATOM 580 C C . PRO A 1 83 ? -7.293 4.138 19.508 1.00 90.06 83 PRO A C 1
ATOM 582 O O . PRO A 1 83 ? -7.924 4.920 20.216 1.00 90.06 83 PRO A O 1
ATOM 585 N N . ARG A 1 84 ? -6.455 3.234 20.035 1.00 89.88 84 ARG A N 1
ATOM 586 C CA . ARG A 1 84 ? -6.244 3.081 21.482 1.00 89.88 84 ARG A CA 1
ATOM 587 C C . ARG A 1 84 ? -5.592 4.321 22.091 1.00 89.88 84 ARG A C 1
ATOM 589 O O . ARG A 1 84 ? -5.943 4.699 23.205 1.00 89.88 84 ARG A O 1
ATOM 596 N N . TRP A 1 85 ? -4.691 4.965 21.354 1.00 89.50 85 TRP A N 1
ATOM 597 C CA . TRP A 1 85 ? -3.949 6.145 21.804 1.00 89.50 85 TRP A CA 1
ATOM 598 C C . TRP A 1 85 ? -4.760 7.436 21.691 1.00 89.50 85 TRP A C 1
ATOM 600 O O . TRP A 1 85 ? -4.570 8.344 22.495 1.00 89.50 85 TRP A O 1
ATOM 610 N N . PHE A 1 86 ? -5.701 7.505 20.746 1.00 89.88 86 PHE A N 1
ATOM 611 C CA . PHE A 1 86 ? -6.555 8.682 20.540 1.00 89.88 86 PHE A CA 1
ATOM 612 C C . PHE A 1 86 ? -7.964 8.548 21.124 1.00 89.88 86 PHE A C 1
ATOM 614 O O . PHE A 1 86 ? -8.773 9.465 20.973 1.00 89.88 86 PHE A O 1
ATOM 621 N N . SER A 1 87 ? -8.251 7.443 21.817 1.00 85.44 87 SER A N 1
ATOM 622 C CA . SER A 1 87 ? -9.569 7.112 22.378 1.00 85.44 87 SER A CA 1
ATOM 623 C C . SER A 1 87 ? -10.165 8.198 23.281 1.00 85.44 87 SER A C 1
ATOM 625 O O . SER A 1 87 ? -11.380 8.346 23.322 1.00 85.44 87 SER A O 1
ATOM 627 N N . ASN A 1 88 ? -9.321 8.992 23.946 1.00 88.38 88 ASN A N 1
ATOM 628 C CA . ASN A 1 88 ? -9.729 10.044 24.883 1.00 88.38 88 ASN A CA 1
ATOM 629 C C . ASN A 1 88 ? -9.758 11.463 24.277 1.00 88.38 88 ASN A C 1
ATOM 631 O O . ASN A 1 88 ? -9.863 12.447 25.007 1.00 88.38 88 ASN A O 1
ATOM 635 N N . THR A 1 89 ? -9.613 11.595 22.958 1.00 89.06 89 THR A N 1
ATOM 636 C CA . THR A 1 89 ? -9.646 12.897 22.267 1.00 89.06 89 THR A CA 1
ATOM 637 C C . THR A 1 89 ? -11.060 13.253 21.803 1.00 89.06 89 THR A C 1
ATOM 639 O O . THR A 1 89 ? -11.905 12.379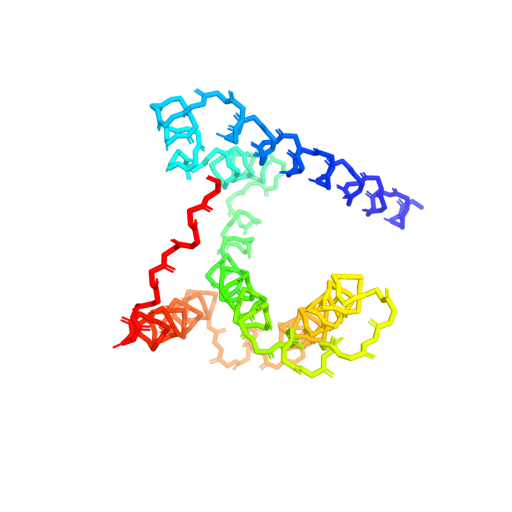 21.638 1.00 89.06 89 THR A O 1
ATOM 642 N N . SER A 1 90 ? -11.323 14.536 21.528 1.00 87.69 90 SER A N 1
ATOM 643 C CA . SER A 1 90 ? -12.641 15.012 21.070 1.00 87.69 90 SER A CA 1
ATOM 644 C C . SER A 1 90 ? -13.070 14.437 19.711 1.00 87.69 90 SER A C 1
ATOM 646 O O . SER A 1 90 ? -14.259 14.338 19.425 1.00 87.69 90 SER A O 1
ATOM 648 N N . HIS A 1 91 ? -12.104 14.057 18.865 1.00 91.38 91 HIS A N 1
ATOM 649 C CA . HIS A 1 91 ? -12.335 13.535 17.514 1.00 91.38 91 HIS A CA 1
ATOM 650 C C . HIS A 1 91 ? -11.416 12.333 17.224 1.00 91.38 91 HIS A C 1
ATOM 652 O O . HIS A 1 91 ? -10.481 12.446 16.425 1.00 91.38 91 HIS A O 1
ATOM 658 N N . PRO A 1 92 ? -11.662 11.166 17.847 1.00 89.50 92 PRO A N 1
ATOM 659 C CA . PRO A 1 92 ? -10.750 10.019 17.798 1.00 89.50 92 PRO A CA 1
ATOM 660 C C . PRO A 1 92 ? -10.532 9.485 16.376 1.00 89.50 92 PRO A C 1
ATOM 662 O O . PRO A 1 92 ? -9.420 9.090 16.024 1.00 89.50 92 PRO A O 1
ATOM 665 N N . LEU A 1 93 ? -11.568 9.523 15.530 1.00 90.19 93 LEU A N 1
ATOM 666 C CA . LEU A 1 93 ? -11.485 9.112 14.124 1.00 90.19 93 LEU A CA 1
ATOM 667 C C . LEU A 1 93 ? -10.568 10.024 13.307 1.00 90.19 93 LEU A C 1
ATOM 669 O O . LEU A 1 93 ? -9.760 9.536 12.519 1.00 90.19 93 LEU A O 1
ATOM 673 N N . LEU A 1 94 ? -10.663 11.340 13.515 1.00 92.88 94 LEU A N 1
ATOM 674 C CA . LEU A 1 94 ? -9.845 12.320 12.804 1.00 92.88 94 LEU A CA 1
ATOM 675 C C . LEU A 1 94 ? -8.370 12.151 13.175 1.00 92.88 94 LEU A C 1
ATOM 677 O O . LEU A 1 94 ? -7.529 12.050 12.287 1.00 92.88 94 LEU A O 1
ATOM 681 N N . TRP A 1 95 ? -8.059 12.033 14.468 1.00 92.44 95 TRP A N 1
ATOM 682 C CA . TRP A 1 95 ? -6.682 11.837 14.932 1.00 92.44 95 TRP A CA 1
ATOM 683 C C . TRP A 1 95 ? -6.091 10.494 14.506 1.00 92.44 95 TRP A C 1
ATOM 685 O O . TRP A 1 95 ? -4.936 10.443 14.088 1.00 92.44 95 TRP A O 1
ATOM 695 N N . THR A 1 96 ? -6.890 9.425 14.530 1.00 93.62 96 THR A N 1
ATOM 696 C CA . THR A 1 96 ? -6.471 8.120 13.998 1.00 93.62 96 THR A CA 1
ATOM 697 C C . THR A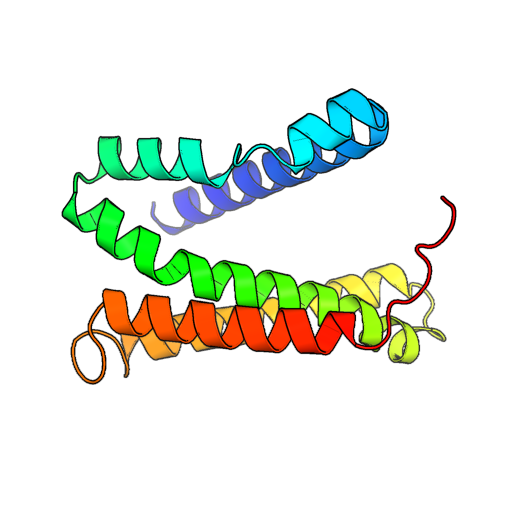 1 96 ? -6.172 8.211 12.503 1.00 93.62 96 THR A C 1
ATOM 699 O O . THR A 1 96 ? -5.124 7.741 12.067 1.00 93.62 96 THR A O 1
ATOM 702 N N . SER A 1 97 ? -7.045 8.865 11.728 1.00 92.50 97 SER A N 1
ATOM 703 C CA . SER A 1 97 ? -6.867 9.034 10.281 1.00 92.50 97 SER A CA 1
ATOM 704 C C . SER A 1 97 ? -5.611 9.841 9.962 1.00 92.50 97 SER A C 1
ATOM 706 O O . SER A 1 97 ? -4.796 9.411 9.149 1.00 92.50 97 SER A O 1
ATOM 708 N N . LEU A 1 98 ? -5.416 10.982 10.634 1.00 94.88 98 LEU A N 1
ATOM 709 C CA . LEU A 1 98 ? -4.228 11.819 10.461 1.00 94.88 98 LEU A CA 1
ATOM 710 C C . LEU A 1 98 ? -2.952 11.080 10.867 1.00 94.88 98 LEU A C 1
ATOM 712 O O . LEU A 1 98 ? -1.966 11.134 10.139 1.00 94.88 98 LEU A O 1
ATOM 716 N N . GLY A 1 99 ? -2.968 10.365 11.993 1.00 95.06 99 GLY A N 1
ATOM 717 C CA . GLY A 1 99 ? -1.822 9.583 12.449 1.00 95.06 99 GLY A CA 1
ATOM 718 C C . GLY A 1 99 ? -1.472 8.441 11.492 1.00 95.06 99 GLY A C 1
ATOM 719 O O . GLY A 1 99 ? -0.300 8.249 11.177 1.00 95.06 99 GLY A O 1
ATOM 720 N N . ALA A 1 100 ? -2.473 7.721 10.978 1.00 94.75 100 ALA A N 1
ATOM 721 C CA . ALA A 1 100 ? -2.267 6.649 10.006 1.00 94.75 100 ALA A CA 1
ATOM 722 C C . ALA A 1 100 ? -1.749 7.194 8.664 1.00 94.75 100 ALA A C 1
ATOM 724 O O . ALA A 1 100 ? -0.818 6.626 8.094 1.00 94.75 100 ALA A O 1
ATOM 725 N N . LEU A 1 101 ? -2.291 8.322 8.187 1.00 94.12 101 LEU A N 1
ATOM 726 C CA . LEU A 1 101 ? -1.810 9.006 6.981 1.00 94.12 101 LEU A CA 1
ATOM 727 C C . LEU A 1 101 ? -0.383 9.534 7.152 1.00 94.12 101 LEU A C 1
ATOM 729 O O . LEU A 1 101 ? 0.431 9.381 6.245 1.00 94.12 101 LEU A O 1
ATOM 733 N N . ALA A 1 102 ? -0.055 10.116 8.308 1.00 95.62 102 ALA A N 1
ATOM 734 C CA . ALA A 1 102 ? 1.296 10.576 8.612 1.00 95.62 102 ALA A CA 1
ATOM 735 C C . ALA A 1 102 ? 2.286 9.403 8.643 1.00 95.62 102 ALA A C 1
ATOM 737 O O . ALA A 1 102 ? 3.348 9.482 8.029 1.00 95.62 102 ALA A O 1
ATOM 738 N N . PHE A 1 103 ? 1.916 8.296 9.293 1.00 95.94 103 PHE A N 1
ATOM 739 C CA . PHE A 1 103 ? 2.712 7.071 9.313 1.00 95.94 103 PHE A CA 1
ATOM 740 C C . PHE A 1 103 ? 2.953 6.526 7.898 1.00 95.94 103 PHE A C 1
ATOM 742 O O . PHE A 1 103 ? 4.101 6.300 7.515 1.00 95.94 103 PHE A O 1
ATOM 749 N N . TRP A 1 104 ? 1.896 6.391 7.093 1.00 95.31 104 TRP A N 1
ATOM 750 C CA . TRP A 1 104 ? 2.005 5.949 5.701 1.00 95.31 104 TRP A CA 1
ATOM 751 C C . TRP A 1 104 ? 2.870 6.894 4.860 1.00 95.31 104 TRP A C 1
ATOM 753 O O . TRP A 1 104 ? 3.717 6.429 4.103 1.00 95.31 104 TRP A O 1
ATOM 763 N N . CYS A 1 105 ? 2.725 8.210 5.041 1.00 95.06 105 CYS A N 1
ATOM 764 C CA . CYS A 1 105 ? 3.522 9.220 4.346 1.00 95.06 105 CYS A CA 1
ATOM 765 C C . CYS A 1 105 ? 5.015 9.090 4.679 1.00 95.06 105 CYS A C 1
ATOM 767 O O . CYS A 1 105 ? 5.846 9.050 3.774 1.00 95.06 105 CYS A O 1
ATOM 769 N N . VAL A 1 106 ? 5.365 8.949 5.962 1.00 96.44 106 VAL A N 1
ATOM 770 C CA . VAL A 1 106 ? 6.755 8.735 6.398 1.00 96.44 106 VAL A CA 1
ATOM 771 C C . VAL A 1 106 ? 7.331 7.458 5.792 1.00 96.44 10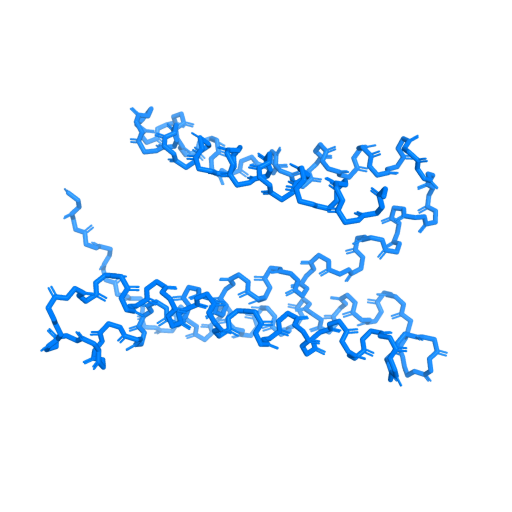6 VAL A C 1
ATOM 773 O O . VAL A 1 106 ? 8.447 7.478 5.272 1.00 96.44 106 VAL A O 1
ATOM 776 N N . MET A 1 107 ? 6.572 6.361 5.798 1.00 95.31 107 MET A N 1
ATOM 777 C CA . MET A 1 107 ? 7.026 5.114 5.184 1.00 95.31 107 MET A CA 1
ATOM 778 C C . MET A 1 107 ? 7.185 5.232 3.663 1.00 95.31 107 MET A C 1
ATOM 780 O O . MET A 1 107 ? 8.188 4.770 3.122 1.00 95.31 107 MET A O 1
ATOM 784 N N . GLY A 1 108 ? 6.241 5.881 2.977 1.00 93.31 108 GLY A N 1
ATOM 785 C CA . GLY A 1 108 ? 6.307 6.135 1.538 1.00 93.31 108 GLY A CA 1
ATOM 786 C C . GLY A 1 108 ? 7.511 6.994 1.154 1.00 93.31 108 GLY A C 1
ATOM 787 O O . GLY A 1 108 ? 8.228 6.660 0.212 1.00 93.31 108 GLY A O 1
ATOM 788 N N . MET A 1 109 ? 7.802 8.040 1.934 1.00 92.31 109 MET A N 1
ATOM 789 C CA . MET A 1 109 ? 9.026 8.832 1.780 1.00 92.31 109 MET A CA 1
ATOM 790 C C . MET A 1 109 ? 10.283 7.986 2.002 1.00 92.31 109 MET A C 1
ATOM 792 O O . MET A 1 109 ? 11.253 8.144 1.265 1.00 92.31 109 MET A O 1
ATOM 796 N N . GLY A 1 110 ? 10.266 7.063 2.967 1.00 91.06 110 GLY A N 1
ATOM 797 C CA . GLY A 1 110 ? 11.360 6.117 3.192 1.00 91.06 110 GLY A CA 1
ATOM 798 C C . GLY A 1 110 ? 11.606 5.202 1.991 1.00 91.06 110 GLY A C 1
ATOM 799 O O . GLY A 1 110 ? 12.743 5.072 1.544 1.00 91.06 110 GLY A O 1
ATOM 800 N N . VAL A 1 111 ? 10.546 4.621 1.418 1.00 89.06 111 VAL A N 1
ATOM 801 C CA . VAL A 1 111 ? 10.641 3.797 0.200 1.00 89.06 111 VAL A CA 1
ATOM 802 C C . VAL A 1 111 ? 11.183 4.620 -0.968 1.00 89.06 111 VAL A C 1
ATOM 804 O O . VAL A 1 111 ? 12.136 4.195 -1.616 1.00 89.06 111 VAL A O 1
ATOM 807 N N . TRP A 1 112 ? 10.640 5.817 -1.199 1.00 88.25 112 TRP A N 1
ATOM 808 C CA . TRP A 1 112 ? 11.131 6.733 -2.232 1.00 88.25 112 TRP A CA 1
ATOM 809 C C . TRP A 1 112 ? 12.615 7.074 -2.053 1.00 88.25 112 TRP A C 1
ATOM 811 O O . TRP A 1 112 ? 13.389 7.032 -3.007 1.00 88.25 112 TRP A O 1
ATOM 821 N N . PHE A 1 113 ? 13.033 7.376 -0.823 1.00 87.06 113 PHE A N 1
ATOM 822 C CA . PHE A 1 113 ? 14.423 7.694 -0.514 1.00 87.06 113 PHE A CA 1
ATOM 823 C C . PHE A 1 113 ? 15.362 6.515 -0.809 1.00 87.06 113 PHE A C 1
ATOM 825 O O . PHE A 1 113 ? 16.413 6.722 -1.417 1.00 87.06 113 PHE A O 1
ATOM 832 N N . LEU A 1 114 ? 14.971 5.292 -0.433 1.00 82.25 114 LEU A N 1
ATOM 833 C CA . LEU A 1 114 ? 15.738 4.068 -0.700 1.00 82.25 114 LEU A CA 1
ATOM 834 C C . LEU A 1 114 ? 15.854 3.769 -2.198 1.00 82.25 114 LEU A C 1
ATOM 836 O O . LEU A 1 114 ? 16.936 3.406 -2.665 1.00 82.25 114 LEU A O 1
ATOM 840 N N . LEU A 1 115 ? 14.758 3.958 -2.939 1.00 82.12 115 LEU A N 1
ATOM 841 C CA . LEU A 1 115 ? 14.718 3.810 -4.393 1.00 82.12 115 LEU A CA 1
ATOM 842 C C . LEU A 1 115 ? 15.708 4.756 -5.081 1.00 82.12 115 LEU A C 1
ATOM 844 O O . LEU A 1 115 ? 16.433 4.326 -5.970 1.00 82.12 115 LEU A O 1
ATOM 848 N N . GLN A 1 116 ? 15.766 6.016 -4.640 1.00 80.69 116 GLN A N 1
ATOM 849 C CA . GLN A 1 116 ? 16.591 7.052 -5.268 1.00 80.69 116 GLN A CA 1
ATOM 850 C C . GLN A 1 116 ? 18.076 7.007 -4.874 1.00 80.69 116 GLN A C 1
ATOM 852 O O . GLN A 1 116 ? 18.924 7.380 -5.678 1.00 80.69 116 GLN A O 1
ATOM 857 N N . ASN A 1 117 ? 18.411 6.605 -3.641 1.00 72.88 117 ASN A N 1
ATOM 858 C CA . ASN A 1 117 ? 19.759 6.828 -3.092 1.00 72.88 117 ASN A CA 1
ATOM 859 C C . ASN A 1 117 ? 20.562 5.560 -2.791 1.00 72.88 117 ASN A C 1
ATOM 861 O O . ASN A 1 117 ? 21.735 5.672 -2.439 1.00 72.88 117 ASN A O 1
ATOM 865 N N . THR A 1 118 ? 19.960 4.368 -2.791 1.00 62.56 118 THR A N 1
ATOM 866 C CA . THR A 1 118 ? 20.623 3.224 -2.134 1.00 62.56 118 THR A CA 1
ATOM 867 C C . THR A 1 118 ? 20.396 1.884 -2.816 1.00 62.56 118 THR A C 1
ATOM 869 O O . THR A 1 118 ? 21.301 1.055 -2.804 1.00 62.56 118 THR A O 1
ATOM 872 N N . VAL A 1 119 ? 19.216 1.638 -3.388 1.00 62.03 119 VAL A N 1
ATOM 873 C CA . VAL A 1 119 ? 18.797 0.258 -3.660 1.00 62.03 119 VAL A CA 1
ATOM 874 C C . VAL A 1 119 ? 18.838 -0.134 -5.138 1.00 62.03 119 VAL A C 1
ATOM 876 O O . VAL A 1 119 ? 19.473 -1.138 -5.471 1.00 62.03 119 VAL A O 1
ATOM 879 N N . LEU A 1 120 ? 18.195 0.627 -6.023 1.00 61.59 120 LEU A N 1
ATOM 880 C CA . LEU A 1 120 ? 18.056 0.224 -7.423 1.00 61.59 120 LEU A CA 1
ATOM 881 C C . LEU A 1 120 ? 19.323 0.520 -8.225 1.00 61.59 120 LEU A C 1
ATOM 883 O O . LEU A 1 120 ? 19.795 1.653 -8.267 1.00 61.59 120 LEU A O 1
ATOM 887 N N . GLY A 1 121 ? 19.883 -0.521 -8.843 1.00 62.03 121 GLY A N 1
ATOM 888 C CA . GLY A 1 121 ? 21.088 -0.434 -9.677 1.00 62.03 121 GLY A CA 1
ATOM 889 C C . GLY A 1 121 ? 22.417 -0.524 -8.916 1.00 62.03 121 GLY A C 1
ATOM 890 O O . GLY A 1 121 ? 23.448 -0.738 -9.546 1.00 62.03 121 GLY A O 1
ATOM 891 N N . ILE A 1 122 ? 22.402 -0.416 -7.580 1.00 68.50 122 ILE A N 1
ATOM 892 C CA . ILE A 1 122 ? 23.599 -0.564 -6.727 1.00 68.50 122 ILE A CA 1
ATOM 893 C C . ILE A 1 122 ? 23.573 -1.886 -5.947 1.00 68.50 122 ILE A C 1
ATOM 895 O O . ILE A 1 122 ? 24.584 -2.581 -5.903 1.00 68.50 122 ILE A O 1
ATOM 899 N N . LEU A 1 123 ? 22.438 -2.235 -5.325 1.00 74.06 123 LEU A N 1
ATOM 900 C CA . LEU A 1 123 ? 22.325 -3.403 -4.436 1.00 74.06 123 LEU A CA 1
ATOM 901 C C . LEU A 1 123 ? 21.388 -4.487 -4.968 1.00 74.06 123 LEU A C 1
ATOM 903 O O . LEU A 1 123 ? 21.657 -5.666 -4.758 1.00 74.06 123 LEU A O 1
ATOM 907 N N . PHE A 1 124 ? 20.296 -4.094 -5.625 1.00 79.81 124 PHE A N 1
ATOM 908 C CA . PHE A 1 124 ? 19.285 -5.012 -6.136 1.00 79.81 124 PHE A CA 1
ATOM 909 C C . PHE A 1 124 ? 18.888 -4.648 -7.568 1.00 79.81 124 PHE A C 1
ATOM 911 O O . PHE A 1 124 ? 18.812 -3.471 -7.941 1.00 79.81 124 PHE A O 1
ATOM 918 N N . THR A 1 125 ? 18.594 -5.676 -8.356 1.00 86.06 125 THR A N 1
ATOM 919 C CA . THR A 1 125 ? 17.834 -5.555 -9.603 1.00 86.06 125 THR A CA 1
ATOM 920 C C . THR A 1 125 ? 16.366 -5.224 -9.307 1.00 86.06 125 THR A C 1
ATOM 922 O O . THR A 1 125 ? 15.875 -5.435 -8.195 1.00 86.06 125 THR A O 1
ATOM 925 N N . GLU A 1 126 ? 15.632 -4.737 -10.311 1.00 84.19 126 GLU A N 1
ATOM 926 C CA . GLU A 1 126 ? 14.198 -4.430 -10.180 1.00 84.19 126 GLU A CA 1
ATOM 927 C C . GLU A 1 126 ? 13.388 -5.649 -9.690 1.00 84.19 126 GLU A C 1
ATOM 929 O O . GLU A 1 126 ? 12.518 -5.539 -8.825 1.00 84.19 126 GLU A O 1
ATOM 934 N N . GLN A 1 127 ? 13.731 -6.843 -10.182 1.00 85.88 127 GLN A N 1
ATOM 935 C CA . GLN A 1 127 ? 13.073 -8.101 -9.821 1.00 85.88 127 GLN A CA 1
ATOM 936 C C . GLN A 1 127 ? 13.358 -8.517 -8.374 1.00 85.88 127 GLN A C 1
ATOM 938 O O . GLN A 1 127 ? 12.443 -8.918 -7.653 1.00 85.88 127 GLN A O 1
ATOM 943 N N . GLU A 1 128 ? 14.610 -8.406 -7.926 1.00 88.38 128 GLU A N 1
ATOM 944 C CA . GLU A 1 128 ? 14.985 -8.714 -6.542 1.00 88.38 128 GLU A CA 1
ATOM 945 C C . GLU A 1 128 ? 14.316 -7.750 -5.565 1.00 88.38 128 GLU A C 1
ATOM 947 O O . GLU A 1 128 ? 13.819 -8.167 -4.518 1.00 88.38 128 GLU A O 1
ATOM 952 N N . PHE A 1 129 ? 14.230 -6.470 -5.929 1.00 87.06 129 PHE A N 1
ATOM 953 C CA . PHE A 1 129 ? 13.544 -5.472 -5.122 1.00 87.06 129 PHE A CA 1
ATOM 954 C C . PHE A 1 129 ? 12.047 -5.784 -4.970 1.00 87.06 129 PHE A C 1
ATOM 956 O O . PHE A 1 129 ? 11.517 -5.780 -3.852 1.00 87.06 129 PHE A O 1
ATOM 963 N N . ALA A 1 130 ? 11.382 -6.144 -6.071 1.00 90.12 130 ALA A N 1
ATOM 964 C CA . ALA A 1 130 ? 9.994 -6.598 -6.050 1.00 90.12 130 ALA A CA 1
ATOM 965 C C . ALA A 1 130 ? 9.818 -7.863 -5.188 1.00 90.12 130 ALA A C 1
ATOM 967 O O . ALA A 1 130 ? 8.872 -7.951 -4.399 1.00 90.12 130 ALA A O 1
ATOM 968 N N . ALA A 1 131 ? 10.747 -8.820 -5.286 1.00 92.44 131 ALA A N 1
ATOM 969 C CA . ALA A 1 131 ? 10.727 -10.055 -4.506 1.00 92.44 131 ALA A CA 1
ATOM 970 C C . ALA A 1 131 ? 10.888 -9.800 -2.998 1.00 92.44 131 ALA A C 1
ATOM 972 O O . ALA A 1 131 ? 10.161 -10.390 -2.196 1.00 92.44 131 ALA A O 1
ATOM 973 N N . VAL A 1 132 ? 11.776 -8.883 -2.599 1.00 91.75 132 VAL A N 1
ATOM 974 C CA . VAL A 1 132 ? 11.919 -8.455 -1.197 1.00 91.75 132 VAL A CA 1
ATOM 975 C C . VAL A 1 132 ? 10.626 -7.810 -0.699 1.00 91.75 132 VAL A C 1
ATOM 977 O O . VAL A 1 132 ? 10.137 -8.168 0.375 1.00 91.75 132 VAL A O 1
ATOM 980 N N . GLY A 1 133 ? 10.031 -6.910 -1.488 1.00 92.50 133 GLY A N 1
ATOM 981 C CA . GLY A 1 133 ? 8.742 -6.300 -1.160 1.00 92.50 133 GLY A CA 1
ATOM 982 C C . GLY A 1 133 ? 7.635 -7.340 -0.960 1.00 92.50 133 GLY A C 1
ATOM 983 O O . GLY A 1 133 ? 6.902 -7.282 0.029 1.00 92.50 133 GLY A O 1
ATOM 984 N N . LEU A 1 134 ? 7.562 -8.336 -1.846 1.00 95.25 134 LEU A N 1
ATOM 985 C CA . LEU A 1 134 ? 6.606 -9.439 -1.753 1.00 95.25 134 LEU A CA 1
ATOM 986 C C . LEU A 1 134 ? 6.845 -10.307 -0.510 1.00 95.25 134 LEU A C 1
ATOM 988 O O . LEU A 1 134 ? 5.888 -10.660 0.179 1.00 95.25 134 LEU A O 1
ATOM 992 N N . ALA A 1 135 ? 8.101 -10.626 -0.194 1.00 96.56 135 ALA A N 1
ATOM 993 C CA . ALA A 1 135 ? 8.446 -11.397 0.995 1.00 96.56 135 ALA A CA 1
ATOM 994 C C . ALA A 1 135 ? 8.016 -10.661 2.276 1.00 96.56 135 ALA A C 1
ATOM 996 O O . ALA A 1 135 ? 7.346 -11.241 3.132 1.00 96.56 135 ALA A O 1
ATOM 997 N N . LEU A 1 136 ? 8.327 -9.366 2.389 1.00 95.81 136 LEU A N 1
ATOM 998 C CA . LEU A 1 136 ? 7.916 -8.535 3.525 1.00 95.81 136 LEU A CA 1
ATOM 999 C C . LEU A 1 136 ? 6.391 -8.428 3.648 1.00 95.81 136 LEU A C 1
ATOM 1001 O O . LEU A 1 136 ? 5.853 -8.514 4.758 1.00 95.81 136 LEU A O 1
ATOM 1005 N N . LEU A 1 137 ? 5.691 -8.275 2.520 1.00 95.56 137 LEU A N 1
ATOM 1006 C CA . LEU A 1 137 ? 4.230 -8.289 2.472 1.00 95.56 137 LEU A CA 1
ATOM 1007 C C . LEU A 1 137 ? 3.680 -9.623 2.980 1.00 95.56 137 LEU A C 1
ATOM 1009 O O . LEU A 1 137 ? 2.803 -9.624 3.843 1.00 95.56 137 LEU A O 1
ATOM 1013 N N . PHE A 1 138 ? 4.218 -10.745 2.503 1.00 95.94 138 PHE A N 1
ATOM 1014 C CA . PHE A 1 138 ? 3.807 -12.078 2.937 1.00 95.94 138 PHE A CA 1
ATOM 1015 C C . PHE A 1 138 ? 3.989 -12.259 4.448 1.00 95.94 138 PHE A C 1
ATOM 1017 O O . PHE A 1 138 ? 3.049 -12.653 5.141 1.00 95.94 138 PHE A O 1
ATOM 1024 N N . PHE A 1 139 ? 5.157 -11.904 4.992 1.00 96.12 139 PHE A N 1
ATOM 1025 C CA . PHE A 1 139 ? 5.406 -12.000 6.432 1.00 96.12 139 PHE A CA 1
ATOM 1026 C C . PHE A 1 139 ? 4.465 -11.111 7.250 1.00 96.12 139 PHE A C 1
ATOM 1028 O O . PHE A 1 139 ? 3.956 -11.546 8.285 1.00 96.12 139 PHE A O 1
ATOM 1035 N N . THR A 1 140 ? 4.196 -9.895 6.774 1.00 93.88 140 THR A N 1
ATOM 1036 C CA . THR A 1 140 ? 3.280 -8.952 7.429 1.00 93.88 140 THR A CA 1
ATOM 1037 C C . THR A 1 140 ? 1.844 -9.473 7.400 1.00 93.88 140 THR A C 1
ATOM 1039 O O . THR A 1 140 ? 1.165 -9.467 8.427 1.00 93.88 140 THR A O 1
ATOM 1042 N N . ALA A 1 141 ? 1.396 -10.005 6.260 1.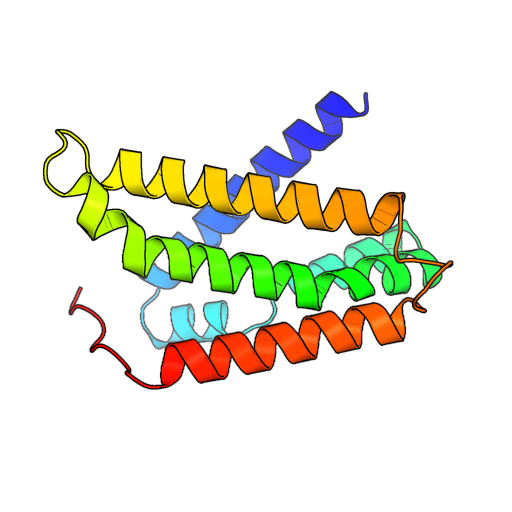00 91.44 141 ALA A N 1
ATOM 1043 C CA . ALA A 1 141 ? 0.080 -10.616 6.112 1.00 91.44 141 ALA A CA 1
ATOM 1044 C C . ALA A 1 141 ? -0.084 -11.819 7.051 1.00 91.44 141 ALA A C 1
ATOM 1046 O O . ALA A 1 141 ? -1.077 -11.898 7.779 1.00 91.44 141 ALA A O 1
ATOM 1047 N N . VAL A 1 142 ? 0.903 -12.720 7.104 1.00 93.31 142 VAL A N 1
ATOM 1048 C CA . VAL A 1 142 ? 0.896 -13.856 8.039 1.00 93.31 142 VAL A CA 1
ATOM 1049 C C . VAL A 1 142 ? 0.844 -13.361 9.482 1.00 93.31 142 VAL A C 1
ATOM 1051 O O . VAL A 1 142 ? 0.033 -13.855 10.262 1.00 93.31 142 VAL A O 1
ATOM 1054 N N . TRP A 1 143 ? 1.664 -12.370 9.846 1.00 91.31 143 TRP A N 1
ATOM 1055 C CA . TRP A 1 143 ? 1.683 -11.808 11.196 1.00 91.31 143 TRP A CA 1
ATOM 1056 C C . TRP A 1 143 ? 0.319 -11.246 11.600 1.00 91.31 143 TRP A C 1
ATOM 1058 O O . TRP A 1 143 ? -0.181 -11.578 12.677 1.00 91.31 143 TRP A O 1
ATOM 1068 N N . PHE A 1 144 ? -0.287 -10.414 10.751 1.00 88.62 144 PHE A N 1
ATOM 1069 C CA . PHE A 1 144 ? -1.562 -9.751 11.042 1.00 88.62 144 PHE A CA 1
ATOM 1070 C C . PHE A 1 144 ? -2.700 -10.762 11.216 1.00 88.62 144 PHE A C 1
ATOM 1072 O O . PHE A 1 144 ? -3.578 -10.565 12.053 1.00 88.62 144 PHE A O 1
ATOM 1079 N N . ASN A 1 145 ? -2.639 -11.888 10.505 1.00 88.56 145 ASN A N 1
ATOM 1080 C CA . ASN A 1 145 ? -3.653 -12.937 10.561 1.00 88.56 145 ASN A CA 1
ATOM 1081 C C . ASN A 1 145 ? -3.417 -13.997 11.654 1.00 88.56 145 ASN A C 1
ATOM 1083 O O . ASN A 1 145 ? -4.208 -14.929 11.770 1.00 88.56 145 ASN A O 1
ATOM 1087 N N . ARG A 1 146 ? -2.387 -13.874 12.508 1.00 88.44 146 ARG A N 1
ATOM 1088 C CA . ARG A 1 146 ? -2.159 -14.834 13.614 1.00 88.44 146 ARG A CA 1
ATOM 1089 C C . ARG A 1 146 ? -3.245 -14.816 14.689 1.00 88.44 146 ARG A C 1
ATOM 1091 O O . ARG A 1 146 ? -3.417 -15.805 15.396 1.00 88.44 146 ARG A O 1
ATOM 1098 N N . ARG A 1 147 ? -3.926 -13.683 14.876 1.00 82.69 147 ARG A N 1
ATOM 1099 C CA . ARG A 1 147 ? -4.979 -13.504 15.890 1.00 82.69 147 ARG A CA 1
ATOM 1100 C C . ARG A 1 147 ? -6.171 -12.769 15.277 1.00 82.69 147 ARG A C 1
ATOM 1102 O O . ARG A 1 147 ? -6.372 -11.596 15.605 1.00 82.69 147 ARG A O 1
ATOM 1109 N N . PRO A 1 148 ? -6.925 -13.426 14.377 1.00 74.50 148 PRO A N 1
ATOM 1110 C CA . PRO A 1 148 ? -8.038 -12.789 13.692 1.00 74.50 148 PRO A CA 1
ATOM 1111 C C . PRO A 1 148 ? -9.030 -12.260 14.729 1.00 74.50 148 PRO A C 1
ATOM 1113 O O . PRO A 1 148 ? -9.502 -12.996 15.596 1.00 74.50 148 PRO A O 1
ATOM 1116 N N . GLN A 1 149 ? -9.285 -10.956 14.677 1.00 70.81 149 GLN A N 1
ATOM 1117 C CA . GLN A 1 149 ? -10.354 -10.337 15.447 1.00 70.81 149 GLN A CA 1
ATOM 1118 C C . GLN A 1 149 ? -11.645 -10.475 14.637 1.00 70.81 149 GLN A C 1
ATOM 1120 O O . GLN A 1 149 ? -11.599 -10.325 13.414 1.00 70.81 149 GLN A O 1
ATOM 1125 N N . PRO A 1 150 ? -12.789 -10.765 15.275 1.00 68.00 150 PRO A N 1
ATOM 1126 C CA . PRO A 1 150 ? -14.058 -10.773 14.568 1.00 68.00 150 PRO A CA 1
ATOM 1127 C C . PRO A 1 150 ? -14.305 -9.384 13.975 1.00 68.00 150 PRO A C 1
ATOM 1129 O O . PRO A 1 150 ? -14.158 -8.372 14.665 1.00 68.00 150 PRO A O 1
ATOM 1132 N N . THR A 1 151 ? -14.669 -9.336 12.695 1.00 59.12 151 THR A N 1
ATOM 1133 C CA . THR A 1 151 ? -15.072 -8.090 12.045 1.00 59.12 151 THR A CA 1
ATOM 1134 C C . THR A 1 151 ? -16.250 -7.501 12.826 1.00 59.12 151 THR A C 1
ATOM 1136 O O . THR A 1 151 ? -17.203 -8.240 13.106 1.00 59.12 151 THR A O 1
ATOM 1139 N N . PRO A 1 152 ? -16.209 -6.213 13.216 1.00 56.47 152 PRO A N 1
ATOM 1140 C CA . PRO A 1 152 ? -17.358 -5.558 13.821 1.00 56.47 152 PRO A CA 1
ATOM 1141 C C . PRO A 1 152 ? -18.578 -5.770 12.928 1.00 56.47 152 PRO A C 1
ATOM 1143 O O . PRO A 1 152 ? -18.488 -5.622 11.709 1.00 56.47 152 PRO A O 1
ATOM 1146 N N . LYS A 1 153 ? -19.708 -6.155 13.522 1.00 43.34 153 LYS A N 1
ATOM 1147 C CA . LYS A 1 153 ? -20.970 -6.172 12.786 1.00 43.34 153 LYS A CA 1
ATOM 1148 C C . LYS A 1 153 ? -21.310 -4.711 12.490 1.00 43.34 153 LYS A C 1
ATOM 1150 O O . LYS A 1 153 ? -21.491 -3.949 13.438 1.00 43.34 153 LYS A O 1
ATOM 1155 N N . GLY A 1 154 ? -21.264 -4.342 11.209 1.00 43.06 154 GLY A N 1
ATOM 1156 C CA . GLY A 1 154 ? -21.799 -3.070 10.720 1.00 43.06 154 GLY A CA 1
ATOM 1157 C C . GLY A 1 154 ? -23.293 -2.977 10.974 1.00 43.06 154 GLY A C 1
ATOM 1158 O O . GLY A 1 154 ? -23.953 -4.044 10.944 1.00 43.06 154 GLY A O 1
#

Foldseek 3Di:
DVVVVVVVVVVVVVVVVVVLVVCLVPVDCPVSVVSVPPPVPVVVVLVVQCVVPNDVSSLLVVLCVLLVLVLVLVLVVLVVPQLVVQVPPPCSPVRSNVVSVVVSVVVVVVVVCCCPPPPDPHPDDSNVSSVVSNVSSVVSVVVVPPDDDPDPDD

Radius of gyration: 17.77 Å; chains: 1; bounding box: 48×37×48 Å

Sequence (154 aa):
MVLSSILFSAVLAGIVATGVTVAIEKWGGLVGGLLGTVPSTIVPAGIGIYVAGGEDEFVSSMMVVPLGMLLNALFLGAWLVLPRWFSNTSHPLLWTSLGALAFWCVMGMGVWFLLQNTVLGILFTEQEFAAVGLALLFFTAVWFNRRPQPTPKG

Secondary structure (DSSP, 8-state):
-HHHHHHHHHHHHHHHHHHHHHHHHHTHHHHHHHHHHS-TTHHHHHHHHHHHHHHHHHHHHHTTHHHHHHHHHHHHHHHHHHHHHHTTSS-HHHHHHHHHHHHHHHHHHHHHHHIIIIIBTTTB-HHHHHHHHHHHHHHHHHHHTTSPPPPP--